Protein AF-A0A8D7ZVB3-F1 (afdb_monomer_lite)

Sequence (112 aa):
MFPSMIANRWLAVRMEGLGSFIVLFVALFAVWGRETMNPGMVGLSILYALQITQTLNWLVRVTSELETNIVAVERIKEYGETKPEAAWELQKSTLSRDWPEQGRVEFQDFQV

pLDDT: mean 83.94, std 7.14, range [57.47, 94.81]

Secondary structure (DSSP, 8-state):
-HHHHHHHHHHHHHHHHHHHHHHHHHHHHHHHTTTTS-HHHHHHHHHHHHHHHHHHHHHHHHHHHHHHHHHHHHHHHHHHHSPPPSPSS-TT----TT-SSS-----SS---

Structure (mmCIF, N/CA/C/O backbone):
data_AF-A0A8D7ZVB3-F1
#
_entry.id   AF-A0A8D7ZVB3-F1
#
loop_
_atom_site.group_PDB
_atom_site.id
_atom_site.type_symbol
_atom_site.label_atom_id
_atom_site.label_alt_id
_atom_site.label_comp_id
_atom_site.label_asym_id
_atom_site.label_entity_id
_atom_site.label_seq_id
_atom_site.pdbx_PDB_ins_code
_atom_site.Cartn_x
_atom_site.Cartn_y
_atom_site.Cartn_z
_atom_site.occupancy
_atom_site.B_iso_or_equiv
_atom_site.auth_seq_id
_atom_site.auth_comp_id
_atom_site.auth_asym_id
_atom_site.auth_atom_id
_atom_site.pdbx_PDB_model_num
ATOM 1 N N . MET A 1 1 ? -13.243 -14.326 -0.922 1.00 57.47 1 MET A N 1
ATOM 2 C CA . MET A 1 1 ? -11.919 -14.851 -1.331 1.00 57.47 1 MET A CA 1
ATOM 3 C C . MET A 1 1 ? -11.762 -14.922 -2.853 1.00 57.47 1 MET A C 1
ATOM 5 O O . MET A 1 1 ? -10.797 -14.377 -3.359 1.00 57.47 1 MET A O 1
ATOM 9 N N . PHE A 1 2 ? -12.711 -15.490 -3.611 1.00 63.03 2 PHE A N 1
ATOM 10 C CA . PHE A 1 2 ? -12.643 -15.500 -5.087 1.00 63.03 2 PHE A CA 1
ATOM 11 C C . PHE A 1 2 ? -12.684 -14.116 -5.779 1.00 63.03 2 PHE A C 1
ATOM 13 O O . PHE A 1 2 ? -11.894 -13.913 -6.700 1.00 63.03 2 PHE A O 1
ATOM 20 N N . PRO A 1 3 ? -13.510 -13.138 -5.343 1.00 71.44 3 PRO A N 1
ATOM 21 C CA . PRO A 1 3 ? -13.600 -11.842 -6.027 1.00 71.44 3 PRO A CA 1
ATOM 22 C C . PRO A 1 3 ? -12.312 -11.014 -5.940 1.00 71.44 3 PRO A C 1
ATOM 24 O O . PRO A 1 3 ? -11.898 -10.414 -6.927 1.00 71.44 3 PRO A O 1
ATOM 27 N N . SER A 1 4 ? -11.633 -11.033 -4.787 1.00 71.25 4 SER A N 1
ATOM 28 C CA . SER A 1 4 ? -10.394 -10.273 -4.578 1.00 71.25 4 SER A CA 1
ATOM 29 C C . SER A 1 4 ? -9.221 -10.829 -5.389 1.00 71.25 4 SER A C 1
ATOM 31 O O . SER A 1 4 ? -8.423 -10.061 -5.916 1.00 71.25 4 SER A O 1
ATOM 33 N N . MET A 1 5 ? -9.130 -12.153 -5.566 1.00 73.88 5 MET A N 1
ATOM 34 C CA . MET A 1 5 ? -8.096 -12.757 -6.418 1.00 73.88 5 MET A CA 1
ATOM 35 C C . MET A 1 5 ? -8.278 -12.393 -7.894 1.00 73.88 5 MET A C 1
ATOM 37 O O . MET A 1 5 ? -7.297 -12.128 -8.589 1.00 73.88 5 MET A O 1
ATOM 41 N N . ILE A 1 6 ? -9.524 -12.376 -8.376 1.00 82.38 6 ILE A N 1
ATOM 42 C CA . ILE A 1 6 ? -9.837 -12.008 -9.761 1.00 82.38 6 ILE A CA 1
ATOM 43 C C . ILE A 1 6 ? -9.561 -10.518 -9.983 1.00 82.38 6 ILE A C 1
ATOM 45 O O . ILE A 1 6 ? -8.928 -10.170 -10.977 1.00 82.38 6 ILE A O 1
ATOM 49 N N . ALA A 1 7 ? -9.951 -9.657 -9.038 1.00 78.50 7 ALA A N 1
ATOM 50 C CA . ALA A 1 7 ? -9.663 -8.226 -9.087 1.00 78.50 7 ALA A CA 1
ATOM 51 C C . ALA A 1 7 ? -8.150 -7.946 -9.121 1.00 78.50 7 ALA A C 1
ATOM 53 O O . ALA A 1 7 ? -7.685 -7.216 -9.995 1.00 78.50 7 ALA A O 1
ATOM 54 N N . ASN A 1 8 ? -7.368 -8.605 -8.257 1.00 76.38 8 ASN A N 1
ATOM 55 C CA . ASN A 1 8 ? -5.909 -8.475 -8.243 1.00 76.38 8 ASN A CA 1
ATOM 56 C C . ASN A 1 8 ? -5.264 -8.946 -9.556 1.00 76.38 8 ASN A C 1
ATOM 58 O O . ASN A 1 8 ? -4.370 -8.280 -10.071 1.00 76.38 8 ASN A O 1
ATOM 62 N N . ARG A 1 9 ? -5.728 -10.061 -10.140 1.00 79.56 9 ARG A N 1
ATOM 63 C CA . ARG A 1 9 ? -5.222 -10.536 -11.443 1.00 79.56 9 ARG A CA 1
ATOM 64 C C . ARG A 1 9 ? -5.594 -9.600 -12.589 1.00 79.56 9 ARG A C 1
ATOM 66 O O . ARG A 1 9 ? -4.757 -9.343 -13.446 1.00 79.56 9 ARG A O 1
ATOM 73 N N . TRP A 1 10 ? -6.822 -9.090 -12.614 1.00 84.31 10 TRP A N 1
ATOM 74 C CA . TRP A 1 10 ? -7.269 -8.149 -13.643 1.00 84.31 10 TRP A CA 1
ATOM 75 C C . TRP A 1 10 ? -6.457 -6.849 -13.610 1.00 84.31 10 TRP A C 1
ATOM 77 O O . TRP A 1 10 ? -6.000 -6.358 -14.643 1.00 84.31 10 TRP A O 1
ATOM 87 N N . LEU A 1 11 ? -6.223 -6.335 -12.406 1.00 80.00 11 LEU A N 1
ATOM 88 C CA . LEU A 1 11 ? -5.422 -5.146 -12.159 1.00 80.00 11 LEU A CA 1
ATOM 89 C C . LEU A 1 11 ? -3.953 -5.350 -12.548 1.00 80.00 11 LEU A C 1
ATOM 91 O O . LEU A 1 11 ? -3.379 -4.491 -13.214 1.00 80.00 11 LEU A O 1
ATOM 95 N N . ALA A 1 12 ? -3.373 -6.508 -12.214 1.00 79.31 12 ALA A N 1
ATOM 96 C CA . ALA A 1 12 ? -2.017 -6.869 -12.621 1.00 79.31 12 ALA A CA 1
ATOM 97 C C . ALA A 1 12 ? -1.861 -6.885 -14.150 1.00 79.31 12 ALA A C 1
ATOM 99 O O . ALA A 1 12 ? -0.945 -6.251 -14.665 1.00 79.31 12 ALA A O 1
ATOM 100 N N . VAL A 1 13 ? -2.796 -7.506 -14.882 1.00 81.44 13 VAL A N 1
ATOM 101 C CA . VAL A 1 13 ? -2.767 -7.545 -16.357 1.00 81.44 13 VAL A CA 1
ATOM 102 C C . VAL A 1 13 ? -2.859 -6.139 -16.960 1.00 81.44 13 VAL A C 1
ATOM 104 O O . VAL A 1 13 ? -2.145 -5.824 -17.913 1.00 81.44 13 VAL A O 1
ATOM 107 N N . ARG A 1 14 ? -3.698 -5.252 -16.402 1.00 83.00 14 ARG A N 1
ATOM 108 C CA . ARG A 1 14 ? -3.745 -3.849 -16.848 1.00 83.00 14 ARG A CA 1
ATOM 109 C C . ARG A 1 14 ? -2.436 -3.104 -16.583 1.00 83.00 14 ARG A C 1
ATOM 111 O O . ARG A 1 14 ? -2.002 -2.342 -17.446 1.00 83.00 14 ARG A O 1
ATOM 118 N N . MET A 1 15 ? -1.811 -3.322 -15.427 1.00 81.56 15 MET A N 1
ATOM 119 C CA . MET A 1 15 ? -0.530 -2.694 -15.088 1.00 81.56 15 MET A CA 1
ATOM 120 C C . MET A 1 15 ? 0.619 -3.203 -15.961 1.00 81.56 15 MET A C 1
ATOM 122 O O . MET A 1 15 ? 1.429 -2.400 -16.417 1.00 81.56 15 MET A O 1
ATOM 126 N N . GLU A 1 16 ? 0.660 -4.501 -16.265 1.00 82.81 16 GLU A N 1
ATOM 127 C CA . GLU A 1 16 ? 1.623 -5.075 -17.214 1.00 82.81 16 GLU A CA 1
ATOM 128 C C . GLU A 1 16 ? 1.451 -4.489 -18.622 1.00 82.81 16 GLU A C 1
ATOM 130 O O . GLU A 1 16 ? 2.438 -4.163 -19.286 1.00 82.81 16 GLU A O 1
ATOM 135 N N . GLY A 1 17 ? 0.204 -4.279 -19.058 1.00 83.25 17 GLY A N 1
ATOM 136 C CA . GLY A 1 17 ? -0.099 -3.585 -20.310 1.00 83.25 17 GLY A CA 1
ATOM 137 C C . GLY A 1 17 ? 0.465 -2.162 -20.343 1.00 83.25 17 GLY A C 1
ATOM 138 O O . GLY A 1 17 ? 1.175 -1.805 -21.281 1.00 83.25 17 GLY A O 1
ATOM 139 N N . LEU A 1 18 ? 0.213 -1.361 -19.302 1.00 84.75 18 LEU A N 1
ATOM 140 C CA . LEU A 1 18 ? 0.752 0.002 -19.184 1.00 84.75 18 LEU A CA 1
ATOM 141 C C . LEU A 1 18 ? 2.286 0.020 -19.154 1.00 84.75 18 LEU A C 1
ATOM 143 O O . LEU A 1 18 ? 2.899 0.823 -19.856 1.00 84.75 18 LEU A O 1
ATOM 147 N N . GLY A 1 19 ? 2.904 -0.893 -18.404 1.00 85.50 19 GLY A N 1
ATOM 148 C CA . GLY A 1 19 ? 4.357 -1.057 -18.370 1.00 85.50 19 GLY A CA 1
ATOM 149 C C . GLY A 1 19 ? 4.947 -1.373 -19.743 1.00 85.50 19 GLY A C 1
ATOM 150 O O . GLY A 1 19 ? 5.921 -0.750 -20.167 1.00 85.50 19 GLY A O 1
ATOM 151 N N . SER A 1 20 ? 4.296 -2.268 -20.488 1.00 86.25 20 SER A N 1
ATOM 152 C CA . SER A 1 20 ? 4.693 -2.620 -21.856 1.00 86.25 20 SER A CA 1
ATOM 153 C C . SER A 1 20 ? 4.610 -1.419 -22.804 1.00 86.25 20 SER A C 1
ATOM 155 O O . SER A 1 20 ? 5.515 -1.218 -23.614 1.00 86.25 20 SER A O 1
ATOM 157 N N . PHE A 1 21 ? 3.578 -0.576 -22.677 1.00 89.06 21 PHE A N 1
ATOM 158 C CA . PHE A 1 21 ? 3.478 0.663 -23.456 1.00 89.06 21 PHE A CA 1
ATOM 159 C C . PHE A 1 21 ? 4.594 1.654 -23.117 1.00 89.06 21 PHE A C 1
ATOM 161 O O . PHE A 1 21 ? 5.188 2.230 -24.026 1.00 89.06 21 PHE A O 1
ATOM 168 N N . ILE A 1 22 ? 4.921 1.835 -21.835 1.00 88.31 22 ILE A N 1
ATOM 169 C CA . ILE A 1 22 ? 6.009 2.730 -21.414 1.00 88.31 22 ILE A CA 1
ATOM 170 C C . ILE A 1 22 ? 7.343 2.256 -21.999 1.00 88.31 22 ILE A C 1
ATOM 172 O O . ILE A 1 22 ? 8.065 3.053 -22.597 1.00 88.31 22 ILE A O 1
ATOM 176 N N . VAL A 1 23 ? 7.653 0.961 -21.887 1.00 87.62 23 VAL A N 1
ATOM 177 C CA . VAL A 1 23 ? 8.882 0.383 -22.452 1.00 87.62 23 VAL A CA 1
ATOM 178 C C . VAL A 1 23 ? 8.923 0.551 -23.973 1.00 87.62 23 VAL A C 1
ATOM 180 O O . VAL A 1 23 ? 9.968 0.916 -24.512 1.00 87.62 23 VAL A O 1
ATOM 183 N N . LEU A 1 24 ? 7.793 0.364 -24.665 1.00 89.88 24 LEU A N 1
ATOM 184 C CA . LEU A 1 24 ? 7.684 0.592 -26.107 1.00 89.88 24 LEU A CA 1
ATOM 185 C C . LEU A 1 24 ? 8.017 2.045 -26.480 1.00 89.88 24 LEU A C 1
ATOM 187 O O . LEU A 1 24 ? 8.825 2.269 -27.379 1.00 89.88 24 LEU A O 1
ATOM 191 N N . PHE A 1 25 ? 7.458 3.033 -25.776 1.00 90.00 25 PHE A N 1
ATOM 192 C CA . PHE A 1 25 ? 7.764 4.441 -26.039 1.00 90.00 25 PHE A CA 1
ATOM 193 C C . PHE A 1 25 ? 9.220 4.790 -25.734 1.00 90.00 25 PHE A C 1
ATOM 195 O O . PHE A 1 25 ? 9.860 5.466 -26.535 1.00 90.00 25 PHE A O 1
ATOM 202 N N . VAL A 1 26 ? 9.775 4.300 -24.623 1.00 89.88 26 VAL A N 1
ATOM 203 C CA . VAL A 1 26 ? 11.185 4.531 -24.277 1.00 89.88 26 VAL A CA 1
ATOM 204 C C . VAL A 1 26 ? 12.112 3.933 -25.335 1.00 89.88 26 VAL A C 1
ATOM 206 O O . VAL A 1 26 ? 13.056 4.598 -25.759 1.00 89.88 26 VAL A O 1
ATOM 209 N N . ALA A 1 27 ? 11.819 2.726 -25.823 1.00 88.06 27 ALA A N 1
ATOM 210 C CA . ALA A 1 27 ? 12.572 2.103 -26.908 1.00 88.06 27 ALA A CA 1
ATOM 211 C C . ALA A 1 27 ? 12.439 2.877 -28.233 1.00 88.06 27 ALA A C 1
ATOM 213 O O . ALA A 1 27 ? 13.436 3.086 -28.923 1.00 88.06 27 ALA A O 1
ATOM 214 N N . LEU A 1 28 ? 11.238 3.356 -28.577 1.00 91.19 28 LEU A N 1
ATOM 215 C CA . LEU A 1 28 ? 11.012 4.170 -29.778 1.00 91.19 28 LEU A CA 1
ATOM 216 C C . LEU A 1 28 ? 11.790 5.491 -29.728 1.00 91.19 28 LEU A C 1
ATOM 218 O O . LEU A 1 28 ? 12.477 5.837 -30.690 1.00 91.19 28 LEU A O 1
ATOM 222 N N . PHE A 1 29 ? 11.732 6.209 -28.603 1.00 88.00 29 PHE A N 1
ATOM 223 C CA . PHE A 1 29 ? 12.472 7.459 -28.427 1.00 88.00 29 PHE A CA 1
ATOM 224 C C . PHE A 1 29 ? 13.984 7.240 -28.405 1.00 88.00 29 PHE A C 1
ATOM 226 O O . PHE A 1 29 ? 14.717 8.046 -28.974 1.00 88.00 29 PHE A O 1
ATOM 233 N N . ALA A 1 30 ? 14.452 6.133 -27.827 1.00 88.19 30 ALA A N 1
ATOM 234 C CA . ALA A 1 30 ? 15.860 5.752 -27.857 1.00 88.19 30 ALA A CA 1
ATOM 235 C C . ALA A 1 30 ? 16.379 5.540 -29.289 1.00 88.19 30 ALA A C 1
ATOM 237 O O . ALA A 1 30 ? 17.483 5.974 -29.615 1.00 88.19 30 ALA A O 1
ATOM 238 N N . VAL A 1 31 ? 15.585 4.899 -30.155 1.00 87.56 31 VAL A N 1
ATOM 239 C CA . VAL A 1 31 ? 15.948 4.680 -31.565 1.00 87.56 31 VAL A CA 1
ATOM 240 C C . VAL A 1 31 ? 15.906 5.982 -32.359 1.00 87.56 31 VAL A C 1
ATOM 242 O O . VAL A 1 31 ? 16.802 6.227 -33.164 1.00 87.56 31 VAL A O 1
A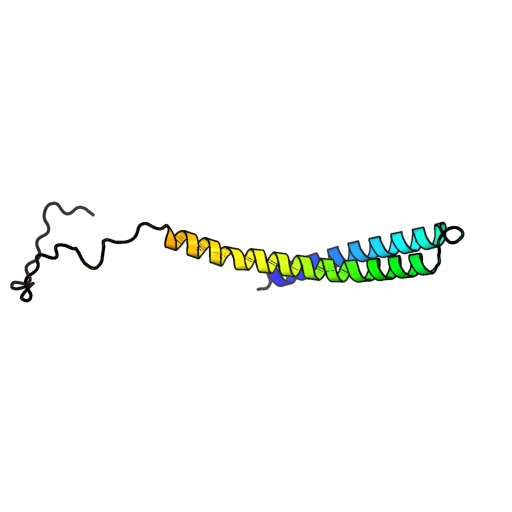TOM 245 N N . TRP A 1 32 ? 14.903 6.832 -32.128 1.00 88.19 32 TRP A N 1
ATOM 246 C CA . TRP A 1 32 ? 14.784 8.114 -32.825 1.00 88.19 32 TRP A CA 1
ATOM 247 C C . TRP A 1 32 ? 15.901 9.091 -32.419 1.00 88.19 32 TRP A C 1
ATOM 249 O O . TRP A 1 32 ? 16.532 9.709 -33.270 1.00 88.19 32 TRP A O 1
ATOM 259 N N . GLY A 1 33 ? 16.207 9.187 -31.125 1.00 83.00 33 GLY A N 1
ATOM 260 C CA . GLY A 1 33 ? 17.241 10.067 -30.574 1.00 83.00 33 GLY A CA 1
ATOM 261 C C . GLY A 1 33 ? 18.660 9.496 -30.613 1.00 83.00 33 GLY A C 1
ATOM 262 O O . GLY A 1 33 ? 19.553 10.062 -29.984 1.00 83.00 33 GLY A O 1
ATOM 263 N N . ARG A 1 34 ? 18.895 8.381 -31.319 1.00 79.75 34 ARG A N 1
ATOM 264 C CA . ARG A 1 34 ? 20.165 7.631 -31.267 1.00 79.75 34 ARG A CA 1
ATOM 265 C C . ARG A 1 34 ? 21.412 8.442 -31.631 1.00 79.75 34 ARG A C 1
ATOM 267 O O . ARG A 1 34 ? 22.505 8.063 -31.229 1.00 79.75 34 ARG A O 1
ATOM 274 N N . GLU A 1 35 ? 21.261 9.511 -32.412 1.00 79.06 35 GLU A N 1
ATOM 275 C CA . GLU A 1 35 ? 22.381 10.356 -32.849 1.00 79.06 35 GLU A CA 1
ATOM 276 C C . GLU A 1 35 ? 22.657 11.533 -31.903 1.00 79.06 35 GLU A C 1
ATOM 278 O O . GLU A 1 35 ? 23.742 12.106 -31.936 1.00 79.06 35 GLU A O 1
ATOM 283 N N . THR A 1 36 ? 21.702 11.886 -31.039 1.00 79.94 36 THR A N 1
ATOM 284 C CA . THR A 1 36 ? 21.786 13.057 -30.151 1.00 79.94 36 THR A CA 1
ATOM 285 C C . THR A 1 36 ? 21.864 12.688 -28.670 1.00 79.94 36 THR A C 1
ATOM 287 O O . THR A 1 36 ? 22.300 13.505 -27.859 1.00 79.94 36 THR A O 1
ATOM 290 N N . MET A 1 37 ? 21.467 11.469 -28.291 1.00 80.06 37 MET A N 1
ATOM 291 C CA . MET A 1 37 ? 21.427 11.019 -26.899 1.00 80.06 37 MET A CA 1
ATOM 292 C C . MET A 1 37 ? 22.653 10.196 -26.503 1.00 80.06 37 MET A C 1
ATOM 294 O O . MET A 1 37 ? 23.095 9.301 -27.218 1.00 80.06 37 MET A O 1
ATOM 298 N N . ASN A 1 38 ? 23.158 10.449 -25.290 1.00 86.56 38 ASN A N 1
ATOM 299 C CA . ASN A 1 38 ? 24.205 9.631 -24.683 1.00 86.56 38 ASN A CA 1
ATOM 300 C C . ASN A 1 38 ? 23.667 8.206 -24.412 1.00 86.56 38 ASN A C 1
ATOM 302 O O . ASN A 1 38 ? 22.689 8.073 -23.664 1.00 86.56 38 ASN A O 1
ATOM 306 N N . PRO A 1 39 ? 24.315 7.144 -24.933 1.00 84.25 39 PRO A N 1
ATOM 307 C CA . PRO A 1 39 ? 23.909 5.754 -24.713 1.00 84.25 39 PRO A CA 1
ATOM 308 C C . PRO A 1 39 ? 23.730 5.378 -23.235 1.00 84.25 39 PRO A C 1
ATOM 310 O O . PRO A 1 39 ? 22.854 4.581 -22.902 1.00 84.25 39 PRO A O 1
ATOM 313 N N . GLY A 1 40 ? 24.513 5.985 -22.333 1.00 89.00 40 GLY A N 1
ATOM 314 C CA . GLY A 1 40 ? 24.394 5.758 -20.892 1.00 89.00 40 GLY A CA 1
ATOM 315 C C . GLY A 1 40 ? 23.059 6.238 -20.313 1.00 89.00 40 GLY A C 1
ATOM 316 O O . GLY A 1 40 ? 22.449 5.537 -19.510 1.00 89.00 40 GLY A O 1
ATOM 317 N N . MET A 1 41 ? 22.555 7.393 -20.761 1.00 87.06 41 MET A N 1
ATOM 318 C CA . MET A 1 41 ? 21.246 7.899 -20.326 1.00 87.06 41 MET A CA 1
ATOM 319 C C . MET A 1 41 ? 20.104 7.043 -20.874 1.00 87.06 41 MET A C 1
ATOM 321 O O . MET A 1 41 ? 19.165 6.749 -20.145 1.00 87.06 41 MET A O 1
ATOM 325 N N . VAL A 1 42 ? 20.217 6.581 -22.122 1.00 89.38 42 VAL A N 1
ATOM 326 C CA . VAL A 1 42 ? 19.232 5.682 -22.743 1.00 89.38 42 VAL A CA 1
ATOM 327 C C . VAL A 1 42 ? 19.121 4.365 -21.969 1.00 89.38 42 VAL A C 1
ATOM 329 O O . VAL A 1 42 ? 18.014 3.928 -21.655 1.00 89.38 42 VAL A O 1
ATOM 332 N N . GLY A 1 43 ? 20.257 3.762 -21.603 1.00 88.75 43 GLY A N 1
ATOM 333 C CA . GLY A 1 43 ? 20.282 2.550 -20.781 1.00 88.75 43 GLY A CA 1
ATOM 334 C C . GLY A 1 43 ? 19.628 2.751 -19.411 1.00 88.75 43 GLY A C 1
ATOM 335 O O . GLY A 1 43 ? 18.840 1.910 -18.979 1.00 88.75 43 GLY A O 1
ATOM 336 N N . LEU A 1 44 ? 19.880 3.893 -18.761 1.00 90.62 44 LEU A N 1
ATOM 337 C CA . LEU A 1 44 ? 19.234 4.251 -17.493 1.00 90.62 44 LEU A CA 1
ATOM 338 C C . LEU A 1 44 ? 17.720 4.454 -17.647 1.00 90.62 44 LEU A C 1
ATOM 340 O O . LEU A 1 44 ? 16.953 3.958 -16.825 1.00 90.62 44 LEU A O 1
ATOM 344 N N . SER A 1 45 ? 17.265 5.132 -18.703 1.00 89.00 45 SER A N 1
ATOM 345 C CA . SER A 1 45 ? 15.834 5.326 -18.967 1.00 89.00 45 SER A CA 1
ATOM 346 C C . SER A 1 45 ? 15.102 4.002 -19.183 1.00 89.00 45 SER A C 1
ATOM 348 O O . SER A 1 45 ? 14.019 3.810 -18.632 1.00 89.00 45 SER A O 1
ATOM 350 N N . ILE A 1 46 ? 15.698 3.070 -19.936 1.00 87.69 46 ILE A N 1
ATOM 351 C CA . ILE A 1 46 ? 15.136 1.728 -20.147 1.00 87.69 46 ILE A CA 1
ATOM 352 C C . ILE A 1 46 ? 15.080 0.959 -18.823 1.00 87.69 46 ILE A C 1
ATOM 354 O O . ILE A 1 46 ? 14.047 0.373 -18.504 1.00 87.69 46 ILE A O 1
ATOM 358 N N . LEU A 1 47 ? 16.150 1.006 -18.022 1.00 90.00 47 LEU A N 1
ATOM 359 C CA . LEU A 1 47 ? 16.197 0.361 -16.709 1.00 90.00 47 LEU A CA 1
ATOM 360 C C . LEU A 1 47 ? 15.079 0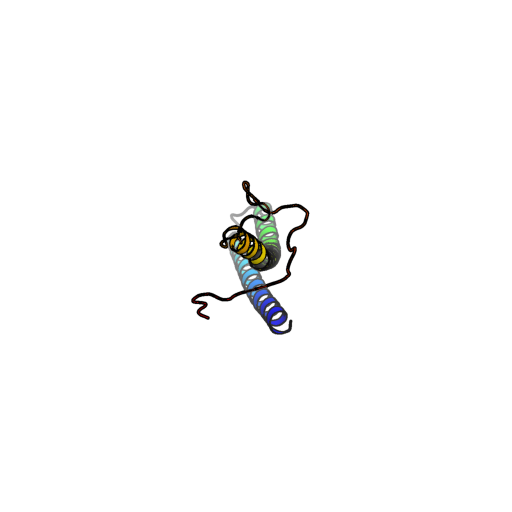.865 -15.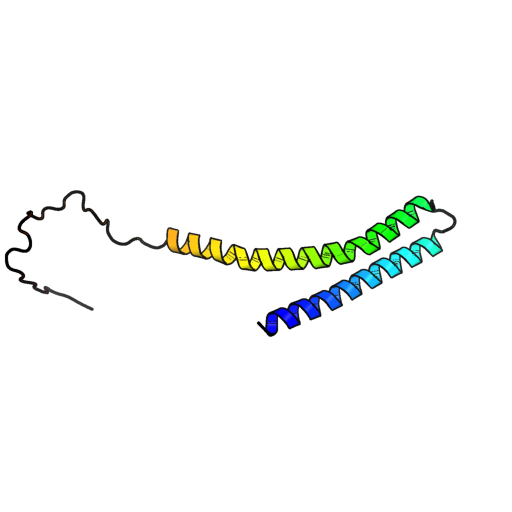782 1.00 90.00 47 LEU A C 1
ATOM 362 O O . LEU A 1 47 ? 14.366 0.058 -15.184 1.00 90.00 47 LEU A O 1
ATOM 366 N N . TYR A 1 48 ? 14.878 2.181 -15.701 1.00 89.81 48 TYR A N 1
ATOM 367 C CA . TYR A 1 48 ? 13.801 2.757 -14.895 1.00 89.81 48 TYR A CA 1
ATOM 368 C C . TYR A 1 48 ? 12.408 2.431 -15.445 1.00 89.81 48 TYR A C 1
ATOM 370 O O . TYR A 1 48 ? 11.495 2.158 -14.666 1.00 89.81 48 TYR A O 1
ATOM 378 N N . ALA A 1 49 ? 12.236 2.386 -16.768 1.00 88.12 49 ALA A N 1
ATOM 379 C CA . ALA A 1 49 ? 10.980 1.975 -17.395 1.00 88.12 49 ALA A CA 1
ATOM 380 C C . ALA A 1 49 ? 10.623 0.508 -17.103 1.00 88.12 49 ALA A C 1
ATOM 382 O O . ALA A 1 49 ? 9.455 0.180 -16.914 1.00 88.12 49 ALA A O 1
ATOM 383 N N . LEU A 1 50 ? 11.616 -0.378 -17.009 1.00 84.56 50 LEU A N 1
ATOM 384 C CA . LEU A 1 50 ? 11.409 -1.764 -16.577 1.00 84.56 50 LEU A CA 1
ATOM 385 C C . LEU A 1 50 ? 10.983 -1.838 -15.103 1.00 84.56 50 LEU A C 1
ATOM 387 O O . LEU A 1 50 ? 10.055 -2.573 -14.762 1.00 84.56 50 LEU A O 1
ATOM 391 N N . GLN A 1 51 ? 11.621 -1.048 -14.235 1.00 87.94 51 GLN A N 1
ATOM 392 C CA . GLN A 1 51 ? 11.332 -1.041 -12.798 1.00 87.94 51 GLN A CA 1
ATOM 393 C C . GLN A 1 51 ? 9.963 -0.434 -12.457 1.00 87.94 51 GLN A C 1
ATOM 395 O O . GLN A 1 51 ? 9.305 -0.911 -11.532 1.00 87.94 51 GLN A O 1
ATOM 400 N N . ILE A 1 52 ? 9.491 0.570 -13.208 1.00 84.25 52 ILE A N 1
ATOM 401 C CA . ILE A 1 52 ? 8.246 1.288 -12.886 1.00 84.25 52 ILE A CA 1
ATOM 402 C C . ILE A 1 52 ? 7.030 0.356 -12.823 1.00 84.25 52 ILE A C 1
ATOM 404 O O . ILE A 1 52 ? 6.161 0.529 -11.973 1.00 84.25 52 ILE A O 1
ATOM 408 N N . THR A 1 53 ? 7.000 -0.678 -13.667 1.00 81.12 53 THR A N 1
ATOM 409 C CA . THR A 1 53 ? 5.902 -1.652 -13.728 1.00 81.12 53 THR A CA 1
ATOM 410 C C . THR A 1 53 ? 5.801 -2.458 -12.434 1.00 81.12 53 THR A C 1
ATOM 412 O O . THR A 1 53 ? 4.709 -2.645 -11.896 1.00 81.12 53 THR A O 1
ATOM 415 N N . GLN A 1 54 ? 6.946 -2.897 -11.903 1.00 82.31 54 GLN A N 1
ATOM 416 C CA . GLN A 1 54 ? 7.008 -3.636 -10.642 1.00 82.31 54 GLN A CA 1
ATOM 417 C C . GLN A 1 54 ? 6.622 -2.737 -9.466 1.00 82.31 54 GLN A C 1
ATOM 419 O O . GLN A 1 54 ? 5.809 -3.134 -8.632 1.00 82.31 54 GLN A O 1
ATOM 424 N N . THR A 1 55 ? 7.140 -1.507 -9.440 1.00 86.12 55 THR A N 1
ATOM 425 C CA . THR A 1 55 ? 6.816 -0.522 -8.403 1.00 86.12 55 THR A CA 1
ATOM 426 C C . THR A 1 55 ? 5.330 -0.183 -8.390 1.00 86.12 55 THR A C 1
ATOM 428 O O . THR A 1 55 ? 4.733 -0.135 -7.320 1.00 86.12 55 THR A O 1
ATOM 431 N N . LEU A 1 56 ? 4.706 0.009 -9.557 1.00 82.88 56 LEU A N 1
ATOM 432 C CA . LEU A 1 56 ? 3.271 0.284 -9.657 1.00 82.88 56 LEU A CA 1
ATOM 433 C C . LEU A 1 56 ? 2.434 -0.896 -9.163 1.00 82.88 56 LEU A C 1
ATOM 435 O O . LEU A 1 56 ? 1.491 -0.687 -8.406 1.00 82.88 56 LEU A O 1
ATOM 439 N N . ASN A 1 57 ? 2.788 -2.129 -9.538 1.00 81.69 57 ASN A N 1
ATOM 440 C CA . ASN A 1 57 ? 2.089 -3.322 -9.056 1.00 81.69 57 ASN A CA 1
ATOM 441 C C . ASN A 1 57 ? 2.153 -3.427 -7.522 1.00 81.69 57 ASN A C 1
ATOM 443 O O . ASN A 1 57 ? 1.127 -3.610 -6.863 1.00 81.69 57 ASN A O 1
ATOM 447 N N . TRP A 1 58 ? 3.345 -3.223 -6.954 1.00 84.50 58 TRP A N 1
ATOM 448 C CA . TRP A 1 58 ? 3.544 -3.210 -5.507 1.00 84.50 58 TRP A CA 1
ATOM 449 C C . TRP A 1 58 ? 2.771 -2.076 -4.824 1.00 84.50 58 TRP A C 1
ATOM 451 O O . TRP A 1 58 ? 2.099 -2.316 -3.824 1.00 84.50 58 TRP A O 1
ATOM 461 N N . LEU A 1 59 ? 2.801 -0.867 -5.391 1.00 86.06 59 LEU A N 1
ATOM 462 C CA . LEU A 1 59 ? 2.095 0.295 -4.857 1.00 86.06 59 LEU A CA 1
ATOM 463 C C . LEU A 1 59 ? 0.596 0.033 -4.757 1.00 86.06 59 LEU A C 1
ATOM 465 O O . LEU A 1 59 ? 0.017 0.273 -3.704 1.00 86.06 59 LEU A O 1
ATOM 469 N N . VAL A 1 60 ? -0.024 -0.516 -5.804 1.00 83.44 60 VAL A N 1
ATOM 470 C CA . VAL A 1 60 ? -1.465 -0.787 -5.760 1.00 83.44 60 VAL A CA 1
ATOM 471 C C . VAL A 1 60 ? -1.807 -1.824 -4.696 1.00 83.44 60 VAL A C 1
ATOM 473 O O . VAL A 1 60 ? -2.789 -1.659 -3.975 1.00 83.44 60 VAL A O 1
ATOM 476 N N . ARG A 1 61 ? -0.971 -2.858 -4.543 1.00 82.06 61 ARG A N 1
ATOM 477 C CA . ARG A 1 61 ? -1.142 -3.857 -3.483 1.00 82.06 61 ARG A CA 1
ATOM 478 C C . ARG A 1 61 ? -1.108 -3.213 -2.098 1.00 82.06 61 ARG A C 1
ATOM 480 O O . ARG A 1 61 ? -2.001 -3.462 -1.294 1.00 82.06 61 ARG A O 1
ATOM 487 N N . VAL A 1 62 ? -0.111 -2.366 -1.846 1.00 85.81 62 VAL A N 1
ATOM 488 C CA . VAL A 1 62 ? 0.035 -1.654 -0.571 1.00 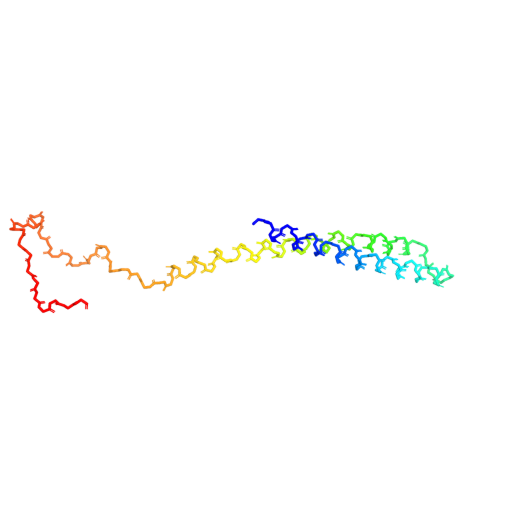85.81 62 VAL A CA 1
ATOM 489 C C . VAL A 1 62 ? -1.141 -0.713 -0.333 1.00 85.81 62 VAL A C 1
ATOM 491 O O . VAL A 1 62 ? -1.674 -0.687 0.770 1.00 85.81 62 VAL A O 1
ATOM 494 N N . THR A 1 63 ? -1.605 0.016 -1.351 1.00 87.31 63 THR A N 1
ATOM 495 C CA . THR A 1 63 ? -2.783 0.884 -1.225 1.00 87.31 63 THR A CA 1
ATOM 496 C C . THR A 1 63 ? -4.034 0.088 -0.845 1.00 87.31 63 THR A C 1
ATOM 498 O O . THR A 1 63 ? -4.733 0.487 0.081 1.00 87.31 63 THR A O 1
ATOM 501 N N . SER A 1 64 ? -4.290 -1.066 -1.469 1.00 85.00 64 SER A N 1
ATOM 502 C CA . SER A 1 64 ? -5.431 -1.920 -1.101 1.00 85.00 64 SER A CA 1
ATOM 503 C C . SER A 1 64 ? -5.322 -2.495 0.318 1.00 85.00 64 SER A C 1
ATOM 505 O O . SER A 1 64 ? -6.326 -2.622 1.024 1.00 85.00 64 SER A O 1
ATOM 507 N N . GLU A 1 65 ? -4.112 -2.838 0.765 1.00 86.62 65 GLU A N 1
ATOM 508 C CA . GLU A 1 65 ? -3.868 -3.257 2.151 1.00 86.62 65 GLU A CA 1
ATOM 509 C C . GLU A 1 65 ? -4.125 -2.109 3.135 1.00 86.62 65 GLU A C 1
ATOM 511 O O . GLU A 1 65 ? -4.766 -2.317 4.164 1.00 86.62 65 GLU A O 1
ATOM 516 N N . LEU A 1 66 ? -3.694 -0.889 2.804 1.00 91.62 66 LEU A N 1
ATOM 517 C CA . LEU A 1 66 ? -3.959 0.305 3.608 1.00 91.62 66 LEU A CA 1
ATOM 518 C C . LEU A 1 66 ? -5.457 0.606 3.710 1.00 91.62 66 LEU A C 1
ATOM 520 O O . LEU A 1 66 ? -5.943 0.832 4.816 1.00 91.62 66 LEU A O 1
ATOM 524 N N . GLU A 1 67 ? -6.193 0.551 2.597 1.00 89.38 67 GLU A N 1
ATOM 525 C CA . GLU A 1 67 ? -7.655 0.712 2.583 1.00 89.38 67 GLU A CA 1
ATOM 526 C C . GLU A 1 67 ? -8.362 -0.343 3.440 1.00 89.38 67 GLU A C 1
ATOM 528 O O . GLU A 1 67 ? -9.349 -0.050 4.107 1.00 89.38 67 GLU A O 1
ATOM 533 N N . THR A 1 68 ? -7.846 -1.571 3.478 1.00 89.69 68 THR A N 1
ATOM 534 C CA . THR A 1 68 ? -8.408 -2.614 4.347 1.00 89.69 68 THR A CA 1
ATOM 535 C C . THR A 1 68 ? -8.091 -2.341 5.820 1.00 89.69 68 THR A C 1
ATOM 537 O O . THR A 1 68 ? -8.941 -2.529 6.690 1.00 89.69 68 THR A O 1
ATOM 540 N N . ASN A 1 69 ? -6.874 -1.882 6.112 1.00 91.94 69 ASN A N 1
ATOM 541 C CA . ASN A 1 69 ? -6.405 -1.667 7.479 1.00 91.94 69 ASN A CA 1
ATOM 542 C C . ASN A 1 69 ? -7.009 -0.413 8.130 1.00 91.94 69 ASN A C 1
ATOM 544 O O . ASN A 1 69 ? -7.260 -0.422 9.335 1.00 91.94 69 ASN A O 1
ATOM 548 N N . ILE A 1 70 ? -7.282 0.652 7.367 1.00 94.81 70 ILE A N 1
ATOM 549 C CA . ILE A 1 70 ? -7.847 1.897 7.917 1.00 94.81 70 ILE A CA 1
ATOM 550 C C . ILE A 1 70 ? -9.257 1.699 8.490 1.00 94.81 70 ILE A C 1
ATOM 552 O O . ILE A 1 70 ? -9.600 2.334 9.484 1.00 94.81 70 ILE A O 1
ATOM 556 N N . VAL A 1 71 ? -10.028 0.738 7.970 1.00 94.44 71 VAL A N 1
ATOM 557 C CA . VAL A 1 71 ? -11.357 0.381 8.502 1.00 94.44 71 VAL A CA 1
ATOM 558 C C . VAL A 1 71 ? -11.285 -0.026 9.979 1.00 94.44 71 VAL A C 1
ATOM 560 O O . VAL A 1 71 ? -12.205 0.240 10.750 1.00 94.44 71 VAL A O 1
ATOM 563 N N . ALA A 1 72 ? -10.184 -0.648 10.417 1.00 92.81 72 ALA A N 1
ATOM 564 C CA . ALA A 1 72 ? -9.999 -0.977 11.829 1.00 92.81 72 ALA A CA 1
ATOM 565 C C . ALA A 1 72 ? -9.868 0.287 12.695 1.00 92.81 72 ALA A C 1
ATOM 567 O O . ALA A 1 72 ? -10.427 0.344 13.789 1.00 92.81 72 ALA A O 1
ATOM 568 N N . VAL A 1 73 ? -9.174 1.311 12.192 1.00 93.62 73 VAL A N 1
ATOM 569 C CA . VAL A 1 73 ? -9.024 2.604 12.874 1.00 93.62 73 VAL A CA 1
ATOM 570 C C . VAL A 1 73 ? -10.365 3.330 12.950 1.00 93.62 73 VAL A C 1
ATOM 572 O O . VAL A 1 73 ? -10.711 3.848 14.010 1.00 93.62 73 VAL A O 1
ATOM 575 N N . GLU A 1 74 ? -11.145 3.319 11.865 1.00 93.31 74 GLU A N 1
ATOM 576 C CA . GLU A 1 74 ? -12.496 3.893 11.847 1.00 93.31 74 GLU A CA 1
ATOM 577 C C . GLU A 1 74 ? -13.395 3.249 12.908 1.00 93.31 74 GLU A C 1
ATOM 579 O O . GLU A 1 74 ? -14.020 3.963 13.689 1.00 93.31 74 GLU A O 1
ATOM 584 N N . ARG A 1 75 ? -13.384 1.913 13.020 1.00 93.19 75 ARG A N 1
ATOM 585 C CA . ARG A 1 75 ? -14.163 1.188 14.039 1.00 93.19 75 ARG A CA 1
ATOM 586 C C . ARG A 1 75 ? -13.733 1.504 15.467 1.00 93.19 75 ARG A C 1
ATOM 588 O O . ARG A 1 75 ? -14.579 1.652 16.342 1.00 93.19 75 ARG A O 1
ATOM 595 N N . ILE A 1 76 ? -12.427 1.603 15.724 1.00 93.12 76 ILE A N 1
ATOM 596 C CA . ILE A 1 76 ? -11.919 1.973 17.056 1.00 93.12 76 ILE A CA 1
ATOM 597 C C . ILE A 1 76 ? -12.409 3.371 17.433 1.00 93.12 76 ILE A C 1
ATOM 599 O O . ILE A 1 76 ? -12.848 3.582 18.563 1.00 93.12 76 ILE A O 1
ATOM 603 N N . LYS A 1 77 ? -12.360 4.313 16.487 1.00 92.94 77 LYS A N 1
ATOM 604 C CA . LYS A 1 77 ? -12.864 5.667 16.703 1.00 92.94 77 LYS A CA 1
ATOM 605 C C . LYS A 1 77 ? -14.368 5.662 16.987 1.00 92.94 77 LYS A C 1
ATOM 607 O O . LYS A 1 77 ? -14.797 6.282 17.954 1.00 92.94 77 LYS A O 1
ATOM 612 N N . GLU A 1 78 ? -15.144 4.928 16.194 1.00 92.44 78 GLU A N 1
ATOM 613 C CA . GLU A 1 78 ? -16.595 4.804 16.363 1.00 92.44 78 GLU A CA 1
ATOM 614 C C . GLU A 1 78 ? -16.967 4.282 17.762 1.00 92.44 78 GLU A C 1
ATOM 616 O O . GLU A 1 78 ? -17.790 4.886 18.453 1.00 92.44 78 GLU A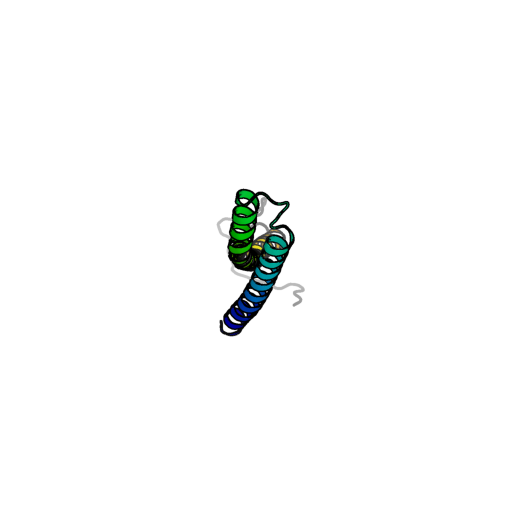 O 1
ATOM 621 N N . TYR A 1 79 ? -16.310 3.219 18.239 1.00 88.88 79 TYR A N 1
ATOM 622 C CA . TYR A 1 79 ? -16.553 2.691 19.585 1.00 88.88 79 TYR A CA 1
ATOM 623 C C . TYR A 1 79 ? -16.049 3.609 20.701 1.00 88.88 79 TYR A C 1
ATOM 625 O O . TYR A 1 79 ? -16.664 3.661 21.762 1.00 88.88 79 TYR A O 1
ATOM 633 N N . GLY A 1 80 ? -14.966 4.355 20.472 1.00 88.94 80 GLY A N 1
ATOM 634 C CA . GLY A 1 80 ? -14.444 5.317 21.444 1.00 88.94 80 GLY A CA 1
ATOM 635 C C . GLY A 1 80 ? -15.333 6.550 21.635 1.00 88.94 80 GLY A C 1
ATOM 636 O O . GLY A 1 80 ? -15.362 7.118 22.723 1.00 88.94 80 GLY A O 1
ATOM 637 N N . GLU A 1 81 ? -16.066 6.959 20.597 1.00 90.62 81 GLU A N 1
ATOM 638 C CA . GLU A 1 81 ? -16.966 8.123 20.623 1.00 90.62 81 GLU A CA 1
ATOM 639 C C . GLU A 1 81 ? -18.429 7.751 20.927 1.00 90.62 81 GLU A C 1
ATOM 641 O O . GLU A 1 81 ? -19.278 8.629 21.110 1.00 90.62 81 GLU A O 1
ATOM 646 N N . THR A 1 82 ? -18.742 6.455 21.005 1.00 89.12 82 THR A N 1
ATOM 647 C CA . THR A 1 82 ? -20.079 5.973 21.366 1.00 89.12 82 THR A CA 1
ATOM 648 C C . THR A 1 82 ? -20.430 6.404 22.791 1.00 89.12 82 THR A C 1
ATOM 650 O O . THR A 1 82 ? -19.574 6.414 23.675 1.00 89.12 82 THR A O 1
ATOM 653 N N . LYS A 1 83 ? -21.704 6.760 23.033 1.00 87.75 83 LYS A N 1
ATOM 654 C CA . LYS A 1 83 ? -22.176 7.129 24.376 1.00 87.75 83 LYS A CA 1
ATOM 655 C C . LYS A 1 83 ? -21.855 5.996 25.362 1.00 87.75 83 LYS A C 1
ATOM 657 O O . LYS A 1 83 ? -22.413 4.911 25.198 1.00 87.75 83 LYS A O 1
ATOM 662 N N . PRO A 1 84 ? -20.997 6.237 26.368 1.00 83.00 84 PRO A N 1
ATOM 663 C CA . PRO A 1 84 ? -20.701 5.228 27.365 1.00 83.00 84 PRO A CA 1
ATOM 664 C C . PRO A 1 84 ? -21.925 4.998 28.250 1.00 83.00 84 PRO A C 1
ATOM 666 O O . PRO A 1 84 ? -22.777 5.879 28.417 1.00 83.00 84 PRO A O 1
ATOM 669 N N . GLU A 1 85 ? -21.992 3.808 28.833 1.00 85.44 85 GLU A N 1
ATOM 670 C CA . GLU A 1 85 ? -22.941 3.516 29.900 1.00 85.44 85 GLU A CA 1
ATOM 671 C C . GLU A 1 85 ? -22.668 4.394 31.133 1.00 85.44 85 GLU A C 1
ATOM 673 O O . GLU A 1 85 ? -21.652 5.094 31.230 1.00 85.44 85 GLU A O 1
ATOM 678 N N . ALA A 1 86 ? -23.602 4.382 32.087 1.00 83.31 86 ALA A N 1
ATOM 679 C CA . ALA A 1 86 ? -23.415 5.081 33.350 1.00 83.31 86 ALA A CA 1
ATOM 680 C C . ALA A 1 86 ? -22.128 4.610 34.051 1.00 83.31 86 ALA A C 1
ATOM 682 O O . ALA A 1 86 ? -21.710 3.460 33.920 1.00 83.31 86 ALA A O 1
ATOM 683 N N . ALA A 1 87 ? -21.497 5.511 34.806 1.00 85.44 87 ALA A N 1
ATOM 684 C CA . ALA A 1 87 ? -20.270 5.196 35.526 1.00 85.44 87 ALA A CA 1
ATOM 685 C C . ALA A 1 87 ? -20.460 3.977 36.445 1.00 85.44 87 ALA A C 1
ATOM 687 O O . ALA A 1 87 ? -21.443 3.903 37.183 1.00 85.44 87 ALA A O 1
ATOM 688 N N . TRP A 1 88 ? -19.485 3.063 36.421 1.00 80.31 88 TRP A N 1
ATOM 689 C CA . TRP A 1 88 ? -19.492 1.846 37.239 1.00 80.31 88 TRP A CA 1
ATOM 690 C C . TRP A 1 88 ? -19.588 2.157 38.735 1.00 80.31 88 TRP A C 1
ATOM 692 O O . TRP A 1 88 ? -20.318 1.507 39.480 1.00 80.31 88 TRP A O 1
ATOM 702 N N . GLU A 1 89 ? -18.861 3.184 39.172 1.00 79.00 89 GLU A N 1
ATOM 703 C CA . GLU A 1 89 ? -18.912 3.682 40.537 1.00 79.00 89 GLU A CA 1
ATOM 704 C C . GLU A 1 89 ? -19.565 5.057 40.549 1.00 79.00 89 GLU A C 1
ATOM 706 O O . GLU A 1 89 ? -19.034 6.050 40.045 1.00 79.00 89 GLU A O 1
ATOM 711 N N . LEU A 1 90 ? -20.740 5.123 41.162 1.00 79.38 90 LEU A N 1
ATOM 712 C CA . LEU A 1 90 ? -21.353 6.390 41.509 1.00 79.38 90 LEU A CA 1
ATOM 713 C C . LEU A 1 90 ? -20.557 6.980 42.675 1.00 79.38 90 LEU A C 1
ATOM 715 O O . LEU A 1 90 ? -20.455 6.367 43.733 1.00 79.38 90 LEU A O 1
ATOM 719 N N . GLN A 1 91 ? -20.058 8.209 42.519 1.00 68.19 91 GLN A N 1
ATOM 720 C CA . GLN A 1 91 ? -19.320 8.942 43.563 1.00 68.19 91 GLN A CA 1
ATOM 721 C C . GLN A 1 91 ? -20.125 9.112 44.876 1.00 68.19 91 GLN A C 1
ATOM 723 O O . GLN A 1 91 ? -19.578 9.480 45.911 1.00 68.19 91 GLN A O 1
ATOM 728 N N . LYS A 1 92 ? -21.436 8.835 44.825 1.00 63.12 92 LYS A N 1
ATOM 729 C CA . LYS A 1 92 ? -22.370 8.727 45.952 1.00 63.12 92 LYS A CA 1
ATOM 730 C C . LYS A 1 92 ? -23.139 7.397 45.924 1.00 63.12 92 LYS A C 1
ATOM 732 O O . LYS A 1 92 ? -24.370 7.399 45.988 1.00 63.12 92 LYS A O 1
ATOM 737 N N . SER A 1 93 ? -22.468 6.253 45.799 1.00 64.19 93 SER A N 1
ATOM 738 C CA . SER A 1 93 ? -23.131 4.966 46.031 1.00 64.19 93 SER A CA 1
ATOM 739 C C . SER A 1 93 ? -23.587 4.921 47.497 1.00 64.19 93 SER A C 1
ATOM 741 O O . SER A 1 93 ? -22.815 4.739 48.429 1.00 64.19 93 SER A O 1
ATOM 743 N N . THR A 1 94 ? -24.872 5.202 47.719 1.00 67.56 94 THR A N 1
ATOM 744 C CA . THR A 1 94 ? -25.464 5.344 49.063 1.00 67.56 94 THR A CA 1
ATOM 745 C C . THR A 1 94 ? -25.973 3.990 49.578 1.00 67.56 94 THR A C 1
ATOM 747 O O . THR A 1 94 ? -26.854 3.925 50.429 1.00 67.56 94 THR A O 1
ATOM 750 N N . LEU A 1 95 ? -25.470 2.893 49.006 1.00 76.50 95 LEU A N 1
ATOM 751 C CA . LEU A 1 95 ? -25.921 1.544 49.315 1.00 76.50 95 LEU A CA 1
ATOM 752 C C . LEU A 1 95 ? -25.124 1.013 50.508 1.00 76.50 95 LEU A C 1
ATOM 754 O O . LEU A 1 95 ? -23.894 1.053 50.517 1.00 76.50 95 LEU A O 1
ATOM 758 N N . SER A 1 96 ? -25.841 0.537 51.527 1.00 77.62 96 SER A N 1
ATOM 759 C CA . SER A 1 96 ? -25.237 -0.160 52.666 1.00 77.62 96 SER A CA 1
ATOM 760 C C . SER A 1 96 ? -24.572 -1.460 52.205 1.00 77.62 96 SER A C 1
ATOM 762 O O . SER A 1 96 ? -24.965 -2.035 51.190 1.00 77.62 96 SER A O 1
ATOM 764 N N . ARG A 1 97 ? -23.604 -1.969 52.978 1.00 80.94 97 ARG A N 1
ATOM 765 C CA . ARG A 1 97 ? -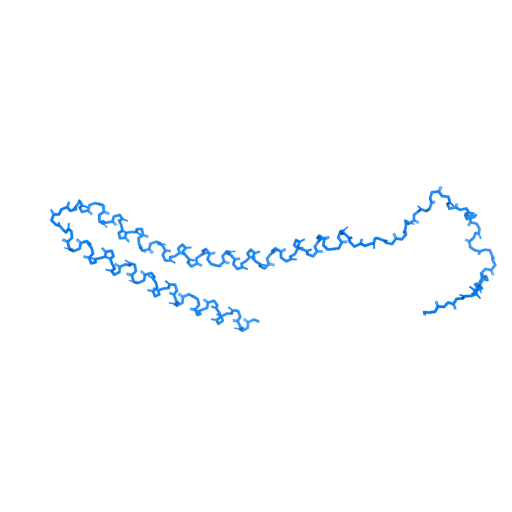22.976 -3.281 52.724 1.00 80.94 97 ARG A CA 1
ATOM 766 C C . ARG A 1 97 ? -23.975 -4.436 52.746 1.00 80.94 97 ARG A C 1
ATOM 768 O O . ARG A 1 97 ? -23.732 -5.446 52.100 1.00 80.94 97 ARG A O 1
ATOM 775 N N . ASP A 1 98 ? -25.077 -4.252 53.463 1.00 82.56 98 ASP A N 1
ATOM 776 C CA . ASP A 1 98 ? -26.124 -5.257 53.630 1.00 82.56 98 ASP A CA 1
ATOM 777 C C . ASP A 1 98 ? -27.196 -5.176 52.523 1.00 82.56 98 ASP A C 1
ATOM 779 O O . ASP A 1 98 ? -28.138 -5.966 52.499 1.00 82.56 98 ASP A O 1
ATOM 783 N N . TRP A 1 99 ? -27.061 -4.241 51.570 1.00 82.62 99 TRP A N 1
ATOM 784 C CA . TRP A 1 99 ? -27.956 -4.159 50.417 1.00 82.62 99 TRP A CA 1
ATOM 785 C C . TRP A 1 99 ? -27.703 -5.317 49.430 1.00 82.62 99 TRP A C 1
ATOM 787 O O . TRP A 1 99 ? -26.546 -5.597 49.111 1.00 82.62 99 TRP A O 1
ATOM 797 N N . PRO A 1 100 ? -28.750 -5.930 48.846 1.00 87.12 100 PRO A N 1
ATOM 798 C CA . PRO A 1 100 ? -30.172 -5.712 49.113 1.00 87.12 100 PRO A CA 1
ATOM 799 C C . PRO A 1 100 ? -30.687 -6.586 50.273 1.00 87.12 100 PRO A C 1
ATOM 801 O O . PRO A 1 100 ? -30.634 -7.809 50.202 1.00 87.12 100 PRO A O 1
ATOM 804 N N . GLU A 1 101 ? -31.286 -5.974 51.299 1.00 81.00 101 GLU A N 1
ATOM 805 C CA . GLU A 1 101 ? -31.727 -6.692 52.513 1.00 81.00 101 GLU A CA 1
ATOM 806 C C . GLU A 1 101 ? -33.009 -7.523 52.319 1.00 81.00 101 GLU A C 1
ATOM 808 O O . GLU A 1 101 ? -33.178 -8.574 52.929 1.00 81.00 101 GLU A O 1
ATOM 813 N N . GLN A 1 102 ? -33.941 -7.044 51.487 1.00 85.38 102 GLN A N 1
ATOM 814 C CA . GLN A 1 102 ? -35.287 -7.629 51.351 1.00 85.38 102 GLN A CA 1
ATOM 815 C C . GLN A 1 102 ? -35.581 -8.183 49.951 1.00 85.38 102 GLN A C 1
ATOM 817 O O . GLN A 1 102 ? -36.635 -8.777 49.740 1.00 85.38 102 GLN A O 1
ATOM 822 N N . GLY A 1 103 ? -34.686 -7.968 48.978 1.00 81.69 103 GLY A N 1
ATOM 823 C CA . GLY A 1 103 ? -34.819 -8.498 47.613 1.00 81.69 103 GLY A CA 1
ATOM 824 C C . GLY A 1 103 ? -36.090 -8.091 46.847 1.00 81.69 103 GLY A C 1
ATOM 825 O O . GLY A 1 103 ? -36.419 -8.717 45.844 1.00 81.69 103 GLY A O 1
ATOM 826 N N . ARG A 1 104 ? -36.830 -7.072 47.303 1.00 85.38 104 ARG A N 1
ATOM 827 C CA . ARG A 1 104 ? -38.081 -6.620 46.678 1.00 85.38 104 ARG A CA 1
ATOM 828 C C . ARG A 1 104 ? -37.789 -5.652 45.532 1.00 85.38 104 ARG A C 1
ATOM 830 O O . ARG A 1 104 ? -37.127 -4.639 45.739 1.00 85.38 104 ARG A O 1
ATOM 837 N N . VAL A 1 105 ? -38.325 -5.946 44.349 1.00 86.06 105 VAL A N 1
ATOM 838 C CA . VAL A 1 105 ? -38.249 -5.083 43.161 1.00 86.06 105 VAL A CA 1
ATOM 839 C C . VAL A 1 105 ? -39.657 -4.630 42.799 1.00 86.06 105 VAL A C 1
ATOM 841 O O . VAL A 1 105 ? -40.563 -5.453 42.682 1.00 86.06 105 VAL A O 1
ATOM 844 N N . GLU A 1 106 ? -39.839 -3.325 42.624 1.00 87.75 106 GLU A N 1
ATOM 845 C CA . GLU A 1 106 ? -41.098 -2.728 42.183 1.00 87.75 106 GLU A CA 1
ATOM 846 C C . GLU A 1 106 ? -40.869 -1.910 40.918 1.00 87.75 106 GLU A C 1
ATOM 848 O O . GLU A 1 106 ? -39.904 -1.154 40.824 1.00 87.75 106 GLU A O 1
ATOM 853 N N . PHE A 1 107 ? -41.776 -2.051 39.957 1.00 85.81 107 PHE A N 1
ATOM 854 C CA . PHE A 1 107 ? -41.794 -1.250 38.741 1.00 85.81 107 PHE A CA 1
ATOM 855 C C . PHE A 1 107 ? -42.846 -0.158 38.912 1.00 85.81 107 PHE A C 1
ATOM 857 O O . PHE A 1 107 ? -44.026 -0.461 39.087 1.00 85.81 107 PHE A O 1
ATOM 864 N N . GLN A 1 108 ? -42.422 1.101 38.880 1.00 87.12 108 GLN A N 1
ATOM 865 C CA . GLN A 1 108 ? -43.312 2.260 38.950 1.00 87.12 108 GLN A CA 1
ATOM 866 C C . GLN A 1 108 ? -43.218 3.012 37.627 1.00 87.12 108 GLN A C 1
ATOM 868 O O . GLN A 1 108 ? -42.118 3.370 37.210 1.00 87.12 108 GLN A O 1
ATOM 873 N N . ASP A 1 109 ? -44.359 3.171 36.950 1.00 85.50 109 ASP A N 1
ATOM 874 C CA . ASP A 1 109 ? -44.487 3.853 35.653 1.00 85.50 109 ASP A CA 1
ATOM 875 C C . ASP A 1 109 ? -43.483 3.385 34.582 1.00 85.50 109 ASP A C 1
ATOM 877 O O . ASP A 1 109 ? -43.040 4.149 33.725 1.00 85.50 109 ASP A O 1
ATOM 881 N N . PHE A 1 110 ? -43.117 2.101 34.626 1.00 80.50 110 PHE A N 1
ATOM 882 C CA . PHE A 1 110 ? -42.171 1.519 33.684 1.00 80.50 110 PHE A CA 1
ATOM 883 C C . PHE A 1 110 ? -42.797 1.415 32.290 1.00 80.50 110 PHE A C 1
ATOM 885 O O . PHE A 1 110 ? -43.850 0.799 32.110 1.00 80.50 110 PHE A O 1
ATOM 892 N N . GLN A 1 111 ? -42.126 2.002 31.304 1.00 69.25 111 GLN A N 1
ATOM 893 C CA . GLN A 1 111 ? -42.484 1.918 29.893 1.00 69.25 111 GLN A CA 1
ATOM 894 C C . GLN A 1 111 ? -41.328 1.293 29.115 1.00 69.25 111 GLN A C 1
ATOM 896 O O . GLN A 1 111 ? -40.162 1.525 29.438 1.00 69.25 111 GLN A O 1
ATOM 901 N N . VAL A 1 112 ? -41.686 0.473 28.126 1.00 65.38 112 VAL A N 1
ATOM 902 C CA . VAL A 1 112 ? -40.764 -0.293 27.274 1.00 65.38 112 VAL A CA 1
ATOM 903 C C . VAL A 1 112 ? -40.418 0.502 26.026 1.00 65.38 112 VAL A C 1
ATOM 905 O O . VAL A 1 112 ? -41.362 1.066 25.428 1.00 65.38 112 VAL A O 1
#

Radius of gyration: 32.75 Å; chains: 1; bounding box: 69×29×86 Å

InterPro domains:
  IPR011527 ABC transporter type 1, transmembrane domain [PS50929] (1-68)
  IPR036640 ABC transporter type 1, transmembrane domain superfamily [G3DSA:1.20.1560.10] (2-86)
  IPR036640 ABC transporter type 1, transmembrane domain superfamily [SSF90123] (4-85)
  IPR050173 ATP-binding cassette transporter C-like [PTHR24223] (2-111)

Foldseek 3Di:
DVVVVVVLVVVLVVLVVVLVVLLVVLVVVCVVCVPPDDVVVSVVSNVVSNVVSVVVSVVVVVVVVVVVVVVVVVVVVVVVPPDDDPDPDDPCPVDDPCPPVPPDDDDDPDDD

Organism: Culex pipiens (NCBI:txid7175)